Protein AF-A0AAV5XPC3-F1 (afdb_monomer_lite)

pLDDT: mean 75.75, std 21.4, range [37.03, 96.38]

Structure (mmCIF, N/CA/C/O backbone):
data_AF-A0AAV5XPC3-F1
#
_entry.id   AF-A0AAV5XPC3-F1
#
loop_
_atom_site.group_PDB
_atom_site.id
_atom_site.type_symbol
_atom_site.label_atom_id
_atom_site.label_alt_id
_atom_site.label_comp_id
_atom_site.label_asym_id
_atom_site.label_entity_id
_atom_site.label_seq_id
_atom_site.pdbx_PDB_ins_code
_atom_site.Cartn_x
_atom_site.Cartn_y
_atom_site.Cartn_z
_atom_site.occupancy
_atom_site.B_iso_or_equiv
_atom_site.auth_seq_id
_atom_site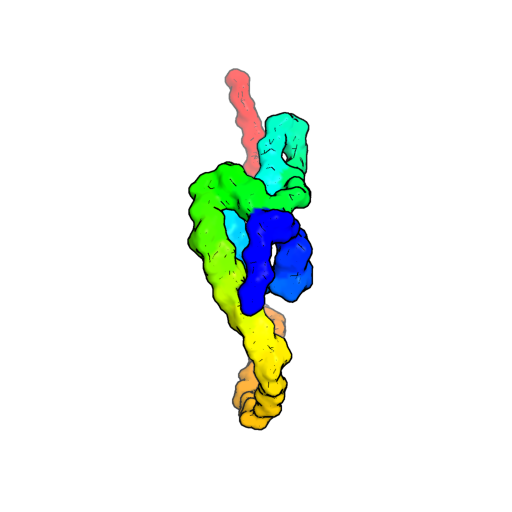.auth_comp_id
_atom_site.auth_asym_id
_atom_site.auth_atom_id
_atom_site.pdbx_PDB_model_num
ATOM 1 N N . MET A 1 1 ? 8.605 9.253 -9.120 1.00 76.31 1 MET A N 1
ATOM 2 C CA . MET A 1 1 ? 7.123 9.251 -9.193 1.00 76.31 1 MET A CA 1
ATOM 3 C C . MET A 1 1 ? 6.559 9.628 -7.823 1.00 76.31 1 MET A C 1
ATOM 5 O O . MET A 1 1 ? 7.209 9.299 -6.846 1.00 76.31 1 MET A O 1
ATOM 9 N N . ARG A 1 2 ? 5.413 10.324 -7.699 1.00 85.50 2 ARG A N 1
ATOM 10 C CA . ARG A 1 2 ? 4.895 10.743 -6.376 1.00 85.50 2 ARG A CA 1
ATOM 11 C C . ARG A 1 2 ? 3.477 10.242 -6.128 1.00 85.50 2 ARG A C 1
ATOM 13 O O . ARG A 1 2 ? 2.579 10.569 -6.900 1.00 85.50 2 ARG A O 1
ATOM 20 N N . ILE A 1 3 ? 3.290 9.468 -5.060 1.00 90.19 3 ILE A N 1
ATOM 21 C CA . ILE A 1 3 ? 1.976 8.967 -4.632 1.00 90.19 3 ILE A CA 1
ATOM 22 C C . ILE A 1 3 ? 1.510 9.833 -3.468 1.00 90.19 3 ILE A C 1
ATOM 24 O O . ILE A 1 3 ? 2.171 9.912 -2.436 1.00 90.19 3 ILE A O 1
ATOM 28 N N . ALA A 1 4 ? 0.369 10.500 -3.629 1.00 93.38 4 ALA A N 1
ATOM 29 C CA . ALA A 1 4 ? -0.197 11.324 -2.569 1.00 93.38 4 ALA A CA 1
ATOM 30 C C . ALA A 1 4 ? -1.011 10.472 -1.582 1.00 93.38 4 ALA A C 1
ATOM 32 O O . ALA A 1 4 ? -1.581 9.450 -1.970 1.00 93.38 4 ALA A O 1
ATOM 33 N N . ALA A 1 5 ? -1.101 10.897 -0.322 1.00 94.19 5 ALA A N 1
ATOM 34 C CA . ALA A 1 5 ? -1.791 10.143 0.729 1.00 94.19 5 ALA A CA 1
ATOM 35 C C . ALA A 1 5 ? -3.312 10.059 0.497 1.00 94.19 5 ALA A C 1
ATOM 37 O O . ALA A 1 5 ? -3.959 9.082 0.868 1.00 94.19 5 ALA A O 1
ATOM 38 N N . GLU A 1 6 ? -3.862 11.080 -0.149 1.00 95.75 6 GLU A N 1
ATOM 39 C CA . GLU A 1 6 ? -5.249 11.214 -0.584 1.00 95.75 6 GLU A CA 1
ATOM 40 C C . GLU A 1 6 ? -5.597 10.364 -1.815 1.00 95.75 6 GLU A C 1
ATOM 42 O O . GLU A 1 6 ? -6.774 10.202 -2.133 1.00 95.75 6 GLU A O 1
ATOM 47 N N . SER A 1 7 ? -4.597 9.801 -2.497 1.00 95.38 7 SER A N 1
ATOM 48 C CA . SER A 1 7 ? -4.820 8.959 -3.675 1.00 95.38 7 SER A CA 1
ATOM 49 C C . SER A 1 7 ? -5.612 7.710 -3.295 1.00 95.38 7 SER A C 1
ATOM 51 O O . SER A 1 7 ? -5.363 7.101 -2.248 1.00 95.38 7 SER A O 1
ATOM 53 N N . ARG A 1 8 ? -6.546 7.297 -4.158 1.00 95.69 8 ARG A N 1
ATOM 54 C CA . ARG A 1 8 ? -7.306 6.061 -3.957 1.00 95.69 8 ARG A CA 1
ATOM 55 C C . ARG A 1 8 ? -6.419 4.848 -4.188 1.00 95.69 8 ARG A C 1
ATOM 57 O O . ARG A 1 8 ? -5.643 4.796 -5.142 1.00 95.69 8 ARG A O 1
ATOM 64 N N . VAL A 1 9 ? -6.574 3.844 -3.330 1.00 94.00 9 VAL A N 1
ATOM 65 C CA . VAL A 1 9 ? -5.846 2.572 -3.444 1.00 94.00 9 VAL A CA 1
ATOM 66 C C . VAL A 1 9 ? -6.151 1.896 -4.781 1.00 94.00 9 VAL A C 1
ATOM 68 O O . VAL A 1 9 ? -5.241 1.384 -5.429 1.00 94.00 9 VAL A O 1
ATOM 71 N N . LYS A 1 10 ? -7.412 1.941 -5.227 1.00 94.00 10 LYS A N 1
ATOM 72 C CA . LYS A 1 10 ? -7.838 1.370 -6.508 1.00 94.00 10 LYS A CA 1
ATOM 73 C C . LYS A 1 10 ? -7.086 1.991 -7.690 1.00 94.00 10 LYS A C 1
ATOM 75 O O . LYS A 1 10 ? -6.511 1.252 -8.482 1.00 94.00 10 LYS A O 1
ATOM 80 N N . ASP A 1 11 ? -7.022 3.318 -7.759 1.00 94.75 11 ASP A N 1
ATOM 81 C CA . ASP A 1 11 ? -6.363 4.035 -8.858 1.00 94.75 11 ASP A CA 1
ATOM 82 C C . ASP A 1 11 ? -4.861 3.714 -8.928 1.00 94.75 11 ASP A C 1
ATOM 84 O O . ASP A 1 11 ? -4.290 3.554 -10.009 1.00 94.75 11 ASP A O 1
ATOM 88 N N . ILE A 1 12 ? -4.211 3.571 -7.766 1.00 94.25 12 ILE A N 1
ATOM 89 C CA . ILE A 1 12 ? -2.798 3.178 -7.691 1.00 94.25 12 ILE A CA 1
ATOM 90 C C . ILE A 1 12 ? -2.611 1.748 -8.202 1.00 94.25 12 ILE A C 1
ATOM 92 O O . ILE A 1 12 ? -1.696 1.506 -8.982 1.00 94.25 12 ILE A O 1
ATOM 96 N N . LEU A 1 13 ? -3.469 0.812 -7.792 1.00 93.62 13 LEU A N 1
ATOM 97 C CA . LEU A 1 13 ? -3.399 -0.586 -8.222 1.00 93.62 13 LEU A CA 1
ATOM 98 C C . LEU A 1 13 ? -3.660 -0.754 -9.721 1.00 93.62 13 LEU A C 1
ATOM 100 O O . LEU A 1 13 ? -3.009 -1.576 -10.360 1.00 93.62 13 LEU A O 1
ATOM 104 N N . GLU A 1 14 ? -4.588 0.019 -10.284 1.00 94.06 14 GLU A N 1
ATOM 105 C CA . GLU A 1 14 ? -4.862 0.015 -11.724 1.00 94.06 14 GLU A CA 1
ATOM 106 C C . GLU A 1 14 ? -3.658 0.523 -12.522 1.00 94.06 14 GLU A C 1
ATOM 108 O O . GLU A 1 14 ? -3.335 -0.016 -13.582 1.00 94.06 14 GLU A O 1
ATOM 113 N N . ARG A 1 15 ? -2.961 1.539 -12.003 1.00 92.75 15 ARG A N 1
ATOM 114 C CA . ARG A 1 15 ? -1.813 2.143 -12.683 1.00 92.75 15 ARG A CA 1
ATOM 115 C C . ARG A 1 15 ? -0.504 1.378 -12.473 1.00 92.75 15 ARG A C 1
ATOM 117 O O . ARG A 1 15 ? 0.301 1.308 -13.407 1.00 92.75 15 ARG A O 1
ATOM 124 N N . TYR A 1 16 ? -0.303 0.820 -11.281 1.00 93.69 16 TYR A N 1
ATOM 125 C CA . TYR A 1 16 ? 0.910 0.126 -10.835 1.00 93.69 16 TYR A CA 1
ATOM 126 C C . TYR A 1 16 ? 0.553 -1.174 -10.093 1.00 93.69 16 TYR A C 1
ATOM 128 O O . TYR A 1 16 ? 0.605 -1.222 -8.857 1.00 93.69 16 TYR A O 1
ATOM 136 N N . PRO A 1 17 ? 0.192 -2.253 -10.812 1.00 93.81 17 PRO A N 1
ATOM 137 C CA . PRO A 1 17 ? -0.252 -3.502 -10.194 1.00 93.81 17 PRO A CA 1
ATOM 138 C C . PRO A 1 17 ? 0.774 -4.137 -9.243 1.00 93.81 17 PRO A C 1
ATOM 140 O O . PRO A 1 17 ? 0.387 -4.824 -8.294 1.00 93.81 17 PRO A O 1
ATOM 143 N N . SER A 1 18 ? 2.077 -3.893 -9.439 1.00 93.06 18 SER A N 1
ATOM 144 C CA . SER A 1 18 ? 3.129 -4.428 -8.556 1.00 93.06 18 SER A CA 1
ATOM 145 C C . SER A 1 18 ? 3.047 -3.896 -7.119 1.00 93.06 18 SER A C 1
ATOM 147 O O . SER A 1 18 ? 3.479 -4.569 -6.179 1.00 93.06 18 SER A O 1
ATOM 149 N N . THR A 1 19 ? 2.415 -2.734 -6.915 1.00 94.44 19 THR A N 1
ATOM 150 C CA . THR A 1 19 ? 2.198 -2.147 -5.583 1.00 94.44 19 THR A CA 1
ATOM 151 C C . THR A 1 19 ? 1.226 -2.956 -4.718 1.00 94.44 19 THR A C 1
ATOM 153 O O . THR A 1 19 ? 1.206 -2.789 -3.496 1.00 94.44 19 THR A O 1
ATOM 156 N N . GLY A 1 20 ? 0.472 -3.898 -5.301 1.00 93.12 20 GLY A N 1
ATOM 157 C CA . GLY A 1 20 ? -0.495 -4.732 -4.580 1.00 93.12 20 GLY A CA 1
ATOM 158 C C . GLY A 1 20 ? 0.090 -5.509 -3.405 1.00 93.12 20 GLY A C 1
ATOM 159 O O . GLY A 1 20 ? -0.539 -5.592 -2.349 1.00 93.12 20 GLY A O 1
ATOM 160 N N . LEU A 1 21 ? 1.323 -6.005 -3.529 1.00 93.50 21 LEU A N 1
ATOM 161 C CA . LEU A 1 21 ? 1.991 -6.707 -2.428 1.00 93.50 21 LEU A CA 1
ATOM 162 C C . LEU A 1 21 ? 2.260 -5.786 -1.232 1.00 93.50 21 LEU A C 1
ATOM 164 O O . LEU A 1 21 ? 2.134 -6.219 -0.087 1.00 93.50 21 LEU A O 1
ATOM 168 N N . VAL A 1 22 ? 2.582 -4.515 -1.481 1.00 95.38 22 VAL A N 1
ATOM 169 C CA . VAL A 1 22 ? 2.819 -3.525 -0.421 1.00 95.38 22 VAL A CA 1
ATOM 170 C C . VAL A 1 22 ? 1.524 -3.237 0.335 1.00 95.38 22 VAL A C 1
ATOM 172 O O . VAL A 1 22 ? 1.530 -3.187 1.564 1.00 95.38 22 VAL A O 1
ATOM 175 N N . PHE A 1 23 ? 0.403 -3.116 -0.378 1.00 94.38 23 PHE A N 1
ATOM 176 C CA . PHE A 1 23 ? -0.905 -2.918 0.244 1.00 94.38 23 PHE A CA 1
ATOM 177 C C . PHE A 1 23 ? -1.333 -4.103 1.112 1.00 94.38 23 PHE A C 1
ATOM 179 O O . PHE A 1 23 ? -1.783 -3.896 2.235 1.00 94.38 23 PHE A O 1
ATOM 186 N N . ILE A 1 24 ? -1.132 -5.337 0.642 1.00 92.50 24 ILE A N 1
ATOM 187 C CA . ILE A 1 24 ? -1.443 -6.546 1.422 1.00 92.50 24 ILE A CA 1
ATOM 188 C C . ILE A 1 24 ? -0.587 -6.615 2.696 1.00 92.50 24 ILE A C 1
ATOM 190 O O . ILE A 1 24 ? -1.087 -6.980 3.758 1.00 92.50 24 ILE A O 1
ATOM 194 N N . GLN A 1 25 ? 0.690 -6.228 2.614 1.00 93.12 25 GLN A N 1
ATOM 195 C CA . GLN A 1 25 ? 1.585 -6.169 3.776 1.00 93.12 25 GLN A CA 1
ATOM 196 C C . GLN A 1 25 ? 1.201 -5.072 4.777 1.00 93.12 25 GLN A C 1
ATOM 198 O O . GLN A 1 25 ? 1.450 -5.228 5.970 1.00 93.12 25 GLN A O 1
ATOM 203 N N . ALA A 1 26 ? 0.612 -3.969 4.307 1.00 92.38 26 ALA A N 1
ATOM 204 C CA . ALA A 1 26 ? 0.128 -2.882 5.158 1.00 92.38 26 ALA A CA 1
ATOM 205 C C . ALA A 1 26 ? -1.144 -3.253 5.940 1.00 92.38 26 ALA A C 1
ATOM 207 O O . ALA A 1 26 ? -1.486 -2.574 6.905 1.00 92.38 26 ALA A O 1
ATOM 208 N N . GLY A 1 27 ? -1.837 -4.320 5.536 1.00 91.94 27 GLY A N 1
ATOM 209 C CA . GLY A 1 27 ? -2.966 -4.897 6.251 1.00 91.94 27 GLY A CA 1
ATOM 210 C C . GLY A 1 27 ? -4.168 -5.193 5.349 1.00 91.94 27 GLY A C 1
ATOM 211 O O . GLY A 1 27 ? -4.103 -5.049 4.126 1.00 91.94 27 GLY A O 1
ATOM 212 N N . PRO A 1 28 ? -5.297 -5.619 5.938 1.00 90.62 28 PRO A N 1
ATOM 213 C CA . PRO A 1 28 ? -6.491 -5.972 5.180 1.00 90.62 28 PRO A CA 1
ATOM 214 C C . PRO A 1 28 ? -7.054 -4.787 4.381 1.00 90.62 28 PRO A C 1
ATOM 216 O O . PRO A 1 28 ? -7.334 -3.721 4.932 1.00 90.62 28 PRO A O 1
ATOM 219 N N . LEU A 1 29 ? -7.292 -5.003 3.083 1.00 90.50 29 LEU A N 1
ATOM 220 C CA . LEU A 1 29 ? -7.953 -4.034 2.194 1.00 90.50 29 LEU A CA 1
ATOM 221 C C . LEU A 1 29 ? -9.485 -4.052 2.323 1.00 90.50 29 LEU A C 1
ATOM 223 O O . LEU A 1 29 ?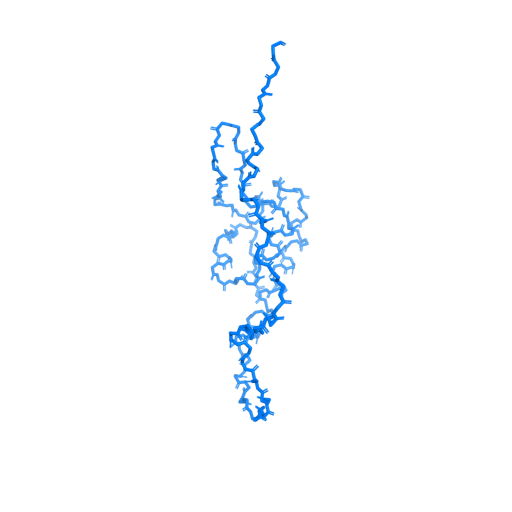 -10.162 -3.115 1.911 1.00 90.50 29 LEU A O 1
ATOM 227 N N . TYR A 1 30 ? -10.044 -5.113 2.902 1.00 89.00 30 TYR A N 1
ATOM 228 C CA . TYR A 1 30 ? -11.483 -5.305 3.055 1.00 89.00 30 TYR A CA 1
ATOM 229 C C . TYR A 1 30 ? -11.942 -5.063 4.490 1.00 89.00 30 TYR A C 1
ATOM 231 O O . TYR A 1 30 ? -11.146 -5.109 5.429 1.00 89.00 30 TYR A O 1
ATOM 239 N N . VAL A 1 31 ? -13.238 -4.824 4.668 1.00 86.12 31 VAL A N 1
ATOM 240 C CA . VAL A 1 31 ? -13.927 -4.742 5.959 1.00 86.12 31 VAL A CA 1
ATOM 241 C C . VAL A 1 31 ? -14.829 -5.961 6.107 1.00 86.12 31 VAL A C 1
ATOM 243 O O . VAL A 1 31 ? -15.646 -6.240 5.230 1.00 86.12 31 VAL A O 1
ATOM 246 N N . ASN A 1 32 ? -14.707 -6.647 7.244 1.00 84.31 32 ASN A N 1
ATOM 247 C CA . ASN A 1 32 ? -15.681 -7.640 7.684 1.00 84.31 32 ASN A CA 1
ATOM 248 C C . ASN A 1 32 ? -16.685 -6.949 8.605 1.00 84.31 32 ASN A C 1
ATOM 250 O O . ASN A 1 32 ? -16.324 -6.541 9.710 1.00 84.31 32 ASN A O 1
ATOM 254 N N . GLN A 1 33 ? -17.929 -6.800 8.154 1.00 82.00 33 GLN A N 1
ATOM 255 C CA . GLN A 1 33 ? -19.008 -6.310 9.006 1.00 82.00 33 GLN A CA 1
ATOM 256 C C . GLN A 1 33 ? -19.755 -7.494 9.631 1.00 82.00 33 GLN A C 1
ATOM 258 O O . GLN A 1 33 ? -20.061 -8.466 8.933 1.00 82.00 33 GLN A O 1
ATOM 263 N N . PRO A 1 34 ? -20.072 -7.446 10.937 1.00 82.56 34 PRO A N 1
ATOM 264 C CA . PRO A 1 34 ? -20.919 -8.455 11.553 1.00 82.56 34 PRO A CA 1
ATOM 265 C C . PRO A 1 34 ? -22.251 -8.547 10.804 1.00 82.56 34 PRO A C 1
ATOM 267 O O . PRO A 1 34 ? -22.900 -7.525 10.590 1.00 82.56 34 PRO A O 1
ATOM 270 N N . ARG A 1 35 ? -22.676 -9.773 10.471 1.00 84.69 35 ARG A N 1
ATOM 271 C CA . ARG A 1 35 ? -23.904 -10.094 9.708 1.00 84.69 35 ARG A CA 1
ATOM 272 C C . ARG A 1 35 ? -23.826 -9.869 8.195 1.00 84.69 35 ARG A C 1
ATOM 274 O O . ARG A 1 35 ? -24.838 -10.037 7.520 1.00 84.69 35 ARG A O 1
ATOM 281 N N . GLU A 1 36 ? -22.649 -9.577 7.651 1.00 84.69 36 GLU A N 1
ATOM 282 C CA . GLU A 1 36 ? -22.427 -9.615 6.205 1.00 84.69 36 GLU A CA 1
ATOM 283 C C . GLU A 1 36 ? -21.730 -10.914 5.795 1.00 84.69 36 GLU A C 1
ATOM 285 O O . GLU A 1 36 ? -20.754 -11.336 6.410 1.00 84.69 36 GLU A O 1
ATOM 290 N N . LEU A 1 37 ? -22.258 -11.559 4.752 1.00 85.75 37 LEU A N 1
ATOM 291 C CA . LEU A 1 37 ? -21.734 -12.822 4.216 1.00 85.75 37 LEU A CA 1
ATOM 292 C C . LEU A 1 37 ? -20.450 -12.641 3.397 1.00 85.75 37 LEU A C 1
ATOM 294 O O . LEU A 1 37 ? -19.687 -13.590 3.242 1.00 85.75 37 LEU A O 1
ATOM 298 N N . TYR A 1 38 ? -20.214 -11.439 2.867 1.00 87.38 38 TYR A N 1
ATOM 299 C CA . TYR A 1 38 ? -19.104 -11.154 1.965 1.00 87.38 38 TYR A CA 1
ATOM 300 C C . TYR A 1 38 ? -18.252 -10.006 2.486 1.00 87.38 38 TYR A C 1
ATOM 302 O O . TYR A 1 38 ? -18.763 -9.027 3.029 1.00 87.38 38 TYR A O 1
ATOM 310 N N . ALA A 1 39 ? -16.944 -10.121 2.266 1.00 87.38 39 ALA A N 1
ATOM 311 C CA . ALA A 1 39 ? -16.003 -9.048 2.524 1.00 87.38 39 ALA A CA 1
ATOM 312 C C . ALA A 1 39 ? -16.324 -7.846 1.624 1.00 87.38 39 ALA A C 1
ATOM 314 O O . ALA A 1 39 ? -16.466 -7.988 0.406 1.00 87.38 39 ALA A O 1
ATOM 315 N N . ARG A 1 40 ? -16.417 -6.654 2.218 1.00 88.25 40 ARG A N 1
ATOM 316 C CA . ARG A 1 40 ? -16.567 -5.408 1.461 1.00 88.25 40 ARG A CA 1
ATOM 317 C C . ARG A 1 40 ? -15.211 -4.779 1.218 1.00 88.25 40 ARG A C 1
ATOM 319 O O . ARG A 1 40 ? -14.419 -4.664 2.146 1.00 88.25 40 ARG A O 1
ATOM 326 N N . PHE A 1 41 ? -14.980 -4.315 -0.002 1.00 86.75 41 PHE A N 1
ATOM 327 C CA . PHE A 1 41 ? -13.781 -3.571 -0.382 1.00 86.75 41 PHE A CA 1
ATOM 328 C C . PHE A 1 41 ? -14.152 -2.092 -0.520 1.00 86.75 41 PHE A C 1
ATOM 330 O O . PHE A 1 41 ? -14.598 -1.680 -1.591 1.00 86.75 41 PHE A O 1
ATOM 337 N N . PRO A 1 42 ? -14.086 -1.309 0.573 1.00 87.12 42 PRO A N 1
ATOM 338 C CA . PRO A 1 42 ? -14.350 0.121 0.500 1.00 87.12 42 PRO A CA 1
ATOM 339 C C . PRO A 1 42 ? -13.320 0.821 -0.389 1.00 87.12 42 PRO A C 1
ATOM 341 O O . PRO A 1 42 ? -12.159 0.416 -0.455 1.00 87.12 42 PRO A O 1
ATOM 344 N N . ASP A 1 43 ? -13.749 1.900 -1.037 1.00 90.56 43 ASP A N 1
ATOM 345 C CA . ASP A 1 43 ? -12.871 2.752 -1.834 1.00 90.56 43 ASP A CA 1
ATOM 346 C C . ASP A 1 43 ? -12.034 3.658 -0.917 1.00 90.56 43 ASP A C 1
ATOM 348 O O . ASP A 1 43 ? -12.391 4.802 -0.647 1.00 90.56 43 ASP A O 1
ATOM 352 N N . LEU A 1 44 ? -10.956 3.109 -0.356 1.00 92.50 44 LEU A N 1
ATOM 353 C CA . LEU A 1 44 ? -10.097 3.791 0.617 1.00 92.50 44 LEU A CA 1
ATOM 354 C C . LEU A 1 44 ? -9.005 4.618 -0.065 1.00 92.50 44 LEU A C 1
ATOM 356 O O . LEU A 1 44 ? -8.451 4.224 -1.097 1.00 92.50 44 LEU A O 1
ATOM 360 N N . SER A 1 45 ? -8.640 5.735 0.561 1.00 95.88 45 SER A N 1
ATOM 361 C CA . SER A 1 45 ? -7.360 6.395 0.304 1.00 95.88 45 SER A CA 1
ATOM 362 C C . SER A 1 45 ? -6.202 5.674 1.010 1.00 95.88 45 SER A C 1
ATOM 364 O O . SER A 1 45 ? -6.401 4.856 1.916 1.00 95.88 45 SER A O 1
ATOM 366 N N . VAL A 1 46 ? -4.962 5.983 0.622 1.00 95.19 46 VAL A N 1
ATOM 367 C CA . VAL A 1 46 ? -3.765 5.428 1.283 1.00 95.19 46 VAL A CA 1
ATOM 368 C C . VAL A 1 46 ? -3.689 5.851 2.756 1.00 95.19 46 VAL A C 1
ATOM 370 O O . VAL A 1 46 ? -3.307 5.046 3.608 1.00 95.19 46 VAL A O 1
ATOM 373 N N . SER A 1 47 ? -4.080 7.088 3.079 1.00 96.19 47 SER A N 1
ATOM 374 C CA . SER A 1 47 ? -4.120 7.575 4.462 1.00 96.19 47 SER A CA 1
ATOM 375 C C . SER A 1 47 ? -5.168 6.860 5.311 1.00 96.19 47 SER A C 1
ATOM 377 O O . SER A 1 47 ? -4.858 6.438 6.426 1.00 96.19 47 SER A O 1
ATOM 379 N N . GLU A 1 48 ? -6.376 6.667 4.778 1.00 95.38 48 GLU A N 1
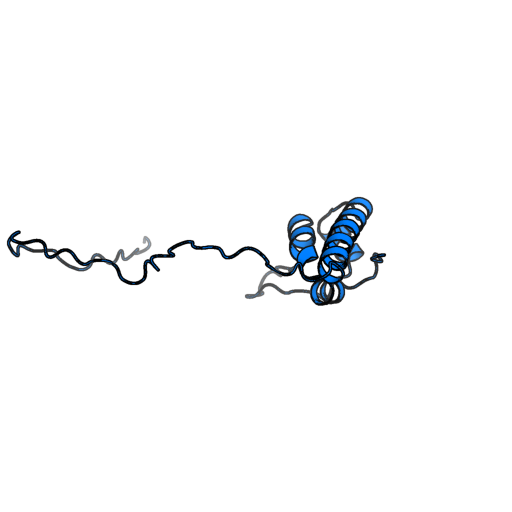ATOM 380 C CA . GLU A 1 48 ? -7.459 5.946 5.455 1.00 95.38 48 GLU A CA 1
ATOM 381 C C . GLU A 1 48 ? -7.071 4.488 5.712 1.00 95.38 48 GLU A C 1
ATOM 383 O O . GLU A 1 48 ? -7.301 3.960 6.802 1.00 95.38 48 GLU A O 1
ATOM 388 N N . LEU A 1 49 ? -6.425 3.844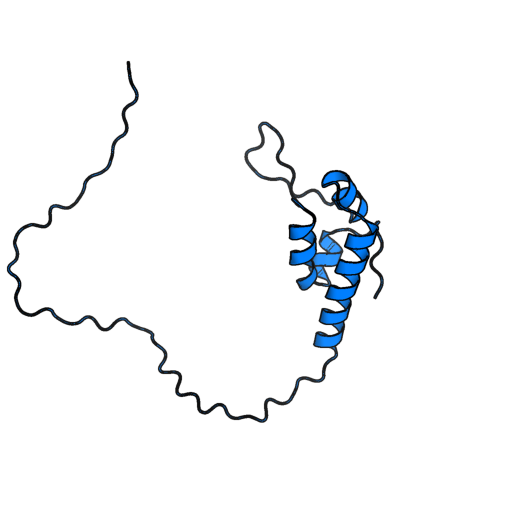 4.736 1.00 94.19 49 LEU A N 1
ATOM 389 C CA . LEU A 1 49 ? -5.901 2.491 4.885 1.00 94.19 49 LEU A CA 1
ATOM 390 C C . LEU A 1 49 ? -4.858 2.409 6.008 1.00 94.19 49 LEU A C 1
ATOM 392 O O . LEU A 1 49 ? -4.948 1.536 6.874 1.00 94.19 49 LEU A O 1
ATOM 396 N N . ALA A 1 50 ? -3.875 3.313 5.996 1.00 95.19 50 ALA A N 1
ATOM 397 C CA . ALA A 1 50 ? -2.806 3.326 6.987 1.00 95.19 50 ALA A CA 1
ATOM 398 C C . ALA A 1 50 ? -3.362 3.547 8.399 1.00 95.19 50 ALA A C 1
ATOM 400 O O . ALA A 1 50 ? -3.031 2.799 9.317 1.00 95.19 50 ALA A O 1
ATOM 401 N N . GLN A 1 51 ? -4.276 4.510 8.555 1.00 95.19 51 GLN A N 1
ATOM 402 C CA . GLN A 1 51 ? -4.939 4.785 9.826 1.00 95.19 51 GLN A CA 1
ATOM 403 C C . GLN A 1 51 ? -5.723 3.570 10.327 1.00 95.19 51 GLN A C 1
ATOM 405 O O . GLN A 1 51 ? -5.611 3.194 11.493 1.00 95.19 51 GLN A O 1
ATOM 410 N N . ARG A 1 52 ? -6.498 2.936 9.444 1.00 93.06 52 ARG A N 1
ATOM 411 C CA . ARG A 1 52 ? -7.339 1.789 9.786 1.00 93.06 52 ARG A CA 1
ATOM 412 C C . ARG A 1 52 ? -6.530 0.578 10.241 1.00 93.06 52 ARG A C 1
ATOM 414 O O . ARG A 1 52 ? -6.944 -0.112 11.168 1.00 93.06 52 ARG A O 1
ATOM 421 N N . ASN A 1 53 ? -5.404 0.320 9.584 1.00 93.44 53 ASN A N 1
ATOM 422 C CA . ASN A 1 53 ? -4.568 -0.846 9.858 1.00 93.44 53 ASN A CA 1
ATOM 423 C C . ASN A 1 53 ? -3.433 -0.550 10.856 1.00 93.44 53 ASN A C 1
ATOM 425 O O . ASN A 1 53 ? -2.651 -1.445 11.166 1.00 93.44 53 ASN A O 1
ATOM 429 N N . GLY A 1 54 ? -3.332 0.684 11.368 1.00 93.56 54 GLY A N 1
ATOM 430 C CA . GLY A 1 54 ? -2.256 1.100 12.273 1.00 93.56 54 GLY A CA 1
ATOM 431 C C . GLY A 1 54 ? -0.871 1.094 11.618 1.00 93.56 54 GLY A C 1
ATOM 432 O O . GLY A 1 54 ? 0.134 0.918 12.305 1.00 93.56 54 GLY A O 1
ATOM 433 N N . ALA A 1 55 ? -0.807 1.248 10.295 1.00 93.62 55 ALA A N 1
ATOM 434 C CA . ALA A 1 55 ? 0.442 1.278 9.549 1.00 93.62 55 ALA A CA 1
ATOM 435 C C . ALA A 1 55 ? 1.053 2.689 9.545 1.00 93.62 55 ALA A C 1
ATOM 437 O O . ALA A 1 55 ? 0.342 3.694 9.505 1.00 93.62 55 ALA A O 1
ATOM 438 N N . ASP A 1 56 ? 2.385 2.769 9.531 1.00 95.94 56 ASP A N 1
ATOM 439 C CA . ASP A 1 56 ? 3.090 4.040 9.349 1.00 95.94 56 ASP A CA 1
ATOM 440 C C . ASP A 1 56 ? 2.893 4.550 7.913 1.00 95.94 56 ASP A C 1
ATOM 442 O O . ASP A 1 56 ? 3.456 4.006 6.957 1.00 95.94 56 ASP A O 1
ATOM 446 N N . LEU A 1 57 ? 2.107 5.621 7.775 1.00 95.56 57 LEU A N 1
ATOM 447 C CA . LEU A 1 57 ? 1.796 6.256 6.497 1.00 95.56 57 LEU A CA 1
ATOM 448 C C . LEU A 1 57 ? 3.059 6.692 5.743 1.00 95.56 57 LEU A C 1
ATOM 450 O O . LEU A 1 57 ? 3.148 6.499 4.531 1.00 95.56 57 LEU A O 1
ATOM 454 N N . ALA A 1 58 ? 4.055 7.249 6.436 1.00 95.62 58 ALA A N 1
ATOM 455 C CA . ALA A 1 58 ? 5.261 7.753 5.787 1.00 95.62 58 ALA A CA 1
ATOM 456 C C . ALA A 1 58 ? 6.143 6.608 5.267 1.00 95.62 58 ALA A C 1
ATOM 458 O O . ALA A 1 58 ? 6.733 6.703 4.187 1.00 95.62 58 ALA A O 1
ATOM 459 N N . ALA A 1 59 ? 6.244 5.505 6.013 1.00 95.44 59 ALA A N 1
ATOM 460 C CA . ALA A 1 59 ? 6.916 4.302 5.530 1.00 95.44 59 ALA A CA 1
ATOM 461 C C . ALA A 1 59 ? 6.151 3.637 4.378 1.00 95.44 59 ALA A C 1
ATOM 463 O O . ALA A 1 59 ? 6.782 3.179 3.424 1.00 95.44 59 ALA A O 1
ATOM 464 N N . LEU A 1 60 ? 4.818 3.605 4.446 1.00 95.81 60 LEU A N 1
ATOM 465 C CA . LEU A 1 60 ? 3.973 3.027 3.406 1.00 95.81 60 LEU A CA 1
ATOM 466 C C . LEU A 1 60 ? 4.143 3.765 2.075 1.00 95.81 60 LEU A C 1
ATOM 468 O O . LEU A 1 60 ? 4.443 3.129 1.068 1.00 95.81 60 LEU A O 1
ATOM 472 N N . LEU A 1 61 ? 4.031 5.096 2.081 1.00 96.38 61 LEU A N 1
ATOM 473 C CA . LEU A 1 61 ? 4.190 5.912 0.874 1.00 96.38 61 LEU A CA 1
ATOM 474 C C . LEU A 1 61 ? 5.563 5.713 0.230 1.00 96.38 61 LEU A C 1
ATOM 476 O O . LEU A 1 61 ? 5.635 5.446 -0.965 1.00 96.38 61 LEU A O 1
ATOM 480 N N . ARG A 1 62 ? 6.641 5.713 1.026 1.00 96.12 62 ARG A N 1
ATOM 481 C CA . ARG A 1 62 ? 7.997 5.461 0.509 1.00 96.12 62 ARG A CA 1
ATOM 482 C C . ARG A 1 62 ? 8.134 4.096 -0.164 1.00 96.12 62 ARG A C 1
ATOM 484 O O . ARG A 1 62 ? 8.801 3.983 -1.188 1.00 96.12 62 ARG A O 1
ATOM 491 N N . ARG A 1 63 ? 7.523 3.049 0.400 1.00 95.62 63 ARG A N 1
ATOM 492 C CA . ARG A 1 63 ? 7.547 1.704 -0.201 1.00 95.62 63 ARG A CA 1
ATOM 493 C C . ARG A 1 63 ? 6.740 1.648 -1.493 1.00 95.62 63 ARG A C 1
ATOM 495 O O . ARG A 1 63 ? 7.188 1.022 -2.447 1.00 95.62 63 ARG A O 1
ATOM 502 N N . LEU A 1 64 ? 5.575 2.293 -1.521 1.00 95.56 64 LEU A N 1
ATOM 503 C CA . LEU A 1 64 ? 4.733 2.355 -2.713 1.00 95.56 64 LEU A CA 1
ATOM 504 C C . LEU A 1 64 ? 5.439 3.098 -3.852 1.00 95.56 64 LEU A C 1
ATOM 506 O O . LEU A 1 64 ? 5.448 2.607 -4.976 1.00 95.56 64 LEU A O 1
ATOM 510 N N . GLU A 1 65 ? 6.075 4.230 -3.553 1.00 95.75 65 GLU A N 1
ATOM 511 C CA . GLU A 1 65 ? 6.850 4.996 -4.532 1.00 95.75 65 GLU A CA 1
ATOM 512 C C . GLU A 1 65 ? 8.021 4.179 -5.079 1.00 95.75 65 GLU A C 1
ATOM 514 O O . GLU A 1 65 ? 8.155 4.064 -6.291 1.00 95.75 65 GLU A O 1
ATOM 519 N N . ALA A 1 66 ? 8.802 3.526 -4.213 1.00 94.88 66 ALA A N 1
ATOM 520 C CA . ALA A 1 66 ? 9.932 2.704 -4.646 1.00 94.88 66 ALA A CA 1
ATOM 521 C C . ALA A 1 66 ? 9.514 1.559 -5.587 1.00 94.88 66 ALA A C 1
ATOM 523 O O . ALA A 1 66 ? 10.189 1.284 -6.578 1.00 94.88 66 ALA A O 1
ATOM 524 N N . VAL A 1 67 ? 8.397 0.887 -5.289 1.00 95.00 67 VAL A N 1
ATOM 525 C CA . VAL A 1 67 ? 7.887 -0.209 -6.128 1.00 95.00 67 VAL A CA 1
ATOM 526 C C . VAL A 1 67 ? 7.351 0.315 -7.455 1.00 95.00 67 VAL A C 1
ATOM 528 O O . VAL A 1 67 ? 7.636 -0.260 -8.503 1.00 95.00 67 VAL A O 1
ATOM 531 N N . ALA A 1 68 ? 6.613 1.419 -7.432 1.00 93.25 68 ALA A N 1
ATOM 532 C CA . ALA A 1 68 ? 6.056 1.984 -8.648 1.00 93.25 68 ALA A CA 1
ATOM 533 C C . ALA A 1 68 ? 7.137 2.573 -9.570 1.00 93.25 68 ALA A C 1
ATOM 535 O O . ALA A 1 68 ? 7.061 2.390 -10.782 1.00 93.25 68 ALA A O 1
ATOM 536 N N . GLU A 1 69 ? 8.188 3.184 -9.014 1.00 92.81 69 GLU A N 1
ATOM 537 C CA . GLU A 1 69 ? 9.362 3.615 -9.781 1.00 92.81 69 GLU A CA 1
ATOM 538 C C . GLU A 1 69 ? 10.089 2.434 -10.432 1.00 92.81 69 GLU A C 1
ATOM 540 O O . GLU A 1 69 ? 10.489 2.525 -11.591 1.00 92.81 69 GLU A O 1
ATOM 545 N N . ALA A 1 70 ? 10.219 1.305 -9.728 1.00 90.75 70 ALA A N 1
ATOM 546 C CA . ALA A 1 70 ? 10.803 0.095 -10.301 1.00 90.75 70 ALA A CA 1
ATOM 547 C C . ALA A 1 70 ? 9.956 -0.467 -11.458 1.00 90.75 70 ALA A C 1
ATOM 549 O O . ALA A 1 70 ? 10.506 -0.913 -12.467 1.00 90.75 70 ALA A O 1
ATOM 550 N N . GLU A 1 71 ? 8.627 -0.425 -11.342 1.00 90.56 71 GLU A N 1
ATOM 551 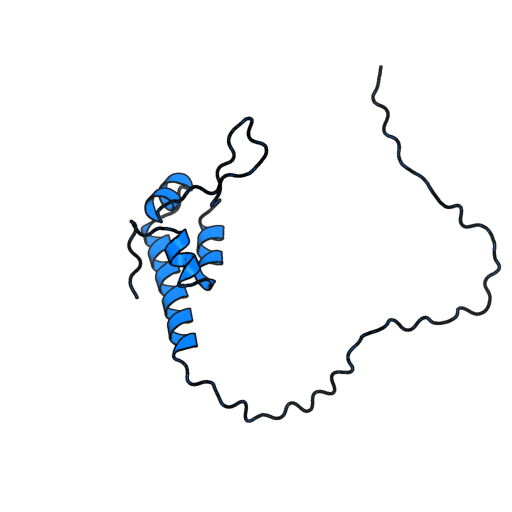C CA . GLU A 1 71 ? 7.724 -0.840 -12.419 1.00 90.56 71 GLU A CA 1
ATOM 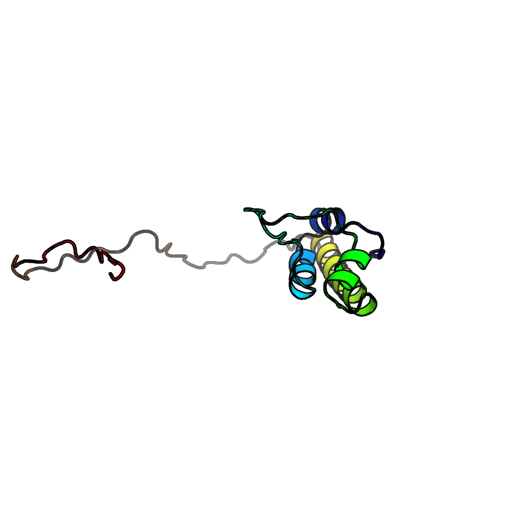552 C C . GLU A 1 71 ? 7.824 0.092 -13.635 1.00 90.56 71 GLU A C 1
ATOM 554 O O . GLU A 1 71 ? 7.873 -0.373 -14.774 1.00 90.56 71 GLU A O 1
ATOM 559 N N . GLU A 1 72 ? 7.895 1.403 -13.407 1.00 88.94 72 GLU A N 1
ATOM 560 C CA . GLU A 1 72 ? 8.025 2.403 -14.467 1.00 88.94 72 GLU A CA 1
ATOM 561 C C . GLU A 1 72 ? 9.371 2.257 -15.197 1.00 88.94 72 GLU A C 1
ATOM 563 O O . GLU A 1 72 ? 9.397 2.178 -16.425 1.00 88.94 72 GLU A O 1
ATOM 568 N N . ALA A 1 73 ? 10.466 2.041 -14.462 1.00 88.00 73 ALA A N 1
ATOM 569 C CA . ALA A 1 73 ? 11.772 1.725 -15.041 1.00 88.00 73 ALA A CA 1
ATOM 570 C C . ALA A 1 73 ? 11.759 0.426 -15.869 1.00 88.00 73 ALA A C 1
ATOM 572 O O . ALA A 1 73 ? 12.413 0.343 -16.908 1.00 88.00 73 ALA A O 1
ATOM 573 N N . MET A 1 74 ? 10.997 -0.589 -15.448 1.00 86.06 74 MET A N 1
ATOM 574 C CA . MET A 1 74 ? 10.841 -1.834 -16.207 1.00 86.06 74 MET A CA 1
ATOM 575 C C . MET A 1 74 ? 10.019 -1.640 -17.490 1.00 86.06 74 MET A C 1
ATOM 577 O O . MET A 1 74 ? 10.282 -2.319 -18.481 1.00 86.06 74 MET A O 1
ATOM 581 N N . ARG A 1 75 ? 9.049 -0.715 -17.498 1.00 83.81 75 ARG A N 1
ATOM 582 C CA . ARG A 1 75 ? 8.280 -0.348 -18.703 1.00 83.81 75 ARG A CA 1
ATOM 583 C C . ARG A 1 75 ? 9.115 0.449 -19.704 1.00 83.81 75 ARG A C 1
ATOM 585 O O . ARG A 1 75 ? 8.942 0.272 -20.906 1.00 83.81 75 ARG A O 1
ATOM 592 N N . GLU A 1 76 ? 9.990 1.323 -19.213 1.00 81.56 76 GLU A N 1
ATOM 593 C CA . GLU A 1 76 ? 10.868 2.159 -20.041 1.00 81.56 76 GLU A CA 1
ATOM 594 C C . GLU A 1 76 ? 12.123 1.429 -20.523 1.00 81.56 76 GLU A C 1
ATOM 596 O O . GLU A 1 76 ? 12.754 1.855 -21.495 1.00 81.56 76 GLU A O 1
ATOM 601 N N . ALA A 1 77 ? 12.490 0.320 -19.875 1.00 74.00 77 ALA A N 1
ATOM 602 C CA . ALA A 1 77 ? 13.603 -0.500 -20.315 1.00 74.00 77 ALA A CA 1
ATOM 603 C C . ALA A 1 77 ? 13.369 -0.935 -21.773 1.00 74.00 77 ALA A C 1
ATOM 605 O O . ALA A 1 77 ? 12.328 -1.528 -22.082 1.00 74.00 77 ALA A O 1
ATOM 606 N N . PRO A 1 78 ? 14.320 -0.669 -22.692 1.00 59.78 78 PRO A N 1
ATOM 607 C CA . PRO A 1 78 ? 14.195 -1.143 -24.058 1.00 59.78 78 PRO A CA 1
ATOM 608 C C . PRO A 1 78 ? 14.044 -2.654 -23.989 1.00 59.78 78 PRO A C 1
ATOM 610 O O . PRO A 1 78 ? 14.858 -3.308 -23.334 1.00 59.78 78 PRO A O 1
ATOM 613 N N . ALA A 1 79 ? 12.999 -3.191 -24.632 1.00 60.38 79 ALA A N 1
ATOM 614 C CA . ALA A 1 79 ? 12.785 -4.625 -24.736 1.00 60.38 79 ALA A CA 1
ATOM 615 C C . ALA A 1 79 ? 14.110 -5.243 -25.169 1.00 60.38 79 ALA A C 1
ATOM 617 O O . ALA A 1 79 ? 14.536 -5.069 -26.316 1.00 60.38 79 ALA A O 1
ATOM 618 N N . ALA A 1 80 ? 14.813 -5.868 -24.223 1.00 55.25 80 ALA A N 1
ATOM 619 C CA . ALA A 1 80 ? 16.074 -6.499 -24.520 1.00 55.25 80 ALA A CA 1
ATOM 620 C C . ALA A 1 80 ? 15.739 -7.492 -25.624 1.00 55.25 80 ALA A C 1
ATOM 622 O O . ALA A 1 80 ? 14.938 -8.404 -25.409 1.00 55.25 80 ALA A O 1
ATOM 623 N N . LYS A 1 81 ? 16.277 -7.271 -26.834 1.00 47.69 81 LYS A N 1
ATOM 624 C CA . LYS A 1 81 ? 16.257 -8.302 -27.865 1.00 47.69 81 LYS A CA 1
ATOM 625 C C . LYS A 1 81 ? 16.781 -9.541 -27.161 1.00 47.69 81 LYS A C 1
ATOM 627 O O . LYS A 1 81 ? 17.941 -9.562 -26.753 1.00 47.69 81 LYS A O 1
ATOM 632 N N . THR A 1 82 ? 15.931 -10.542 -27.002 1.00 53.75 82 THR A N 1
ATOM 633 C CA . THR A 1 82 ? 16.314 -11.887 -26.600 1.00 53.75 82 THR A CA 1
ATOM 634 C C . THR A 1 82 ? 17.184 -12.465 -27.717 1.00 53.75 82 THR A C 1
ATOM 636 O O . THR A 1 82 ? 16.762 -13.296 -28.512 1.00 53.75 82 THR A O 1
ATOM 639 N N . VAL A 1 83 ? 18.423 -11.979 -27.832 1.00 51.84 83 VAL A N 1
ATOM 640 C CA . VAL A 1 83 ? 19.485 -12.639 -28.582 1.00 51.84 83 VAL A CA 1
ATOM 641 C C . VAL A 1 83 ? 20.065 -13.665 -27.628 1.00 51.84 83 VAL A C 1
ATOM 643 O O . VAL A 1 83 ? 20.941 -13.376 -26.821 1.00 51.84 83 VAL A O 1
ATOM 646 N N . GLY A 1 84 ? 19.493 -14.858 -27.675 1.00 41.72 84 GLY A N 1
ATOM 647 C CA . GLY A 1 84 ? 19.893 -15.947 -26.802 1.00 41.72 84 GLY A CA 1
ATOM 648 C C . GLY A 1 84 ? 18.956 -17.121 -26.961 1.00 41.72 84 GLY A C 1
ATOM 649 O O . GLY A 1 84 ? 18.166 -17.413 -26.074 1.00 41.72 84 GLY A O 1
ATOM 650 N N . ARG A 1 85 ? 19.029 -17.748 -28.135 1.00 52.44 85 ARG A N 1
ATOM 651 C CA . ARG A 1 85 ? 18.522 -19.086 -28.430 1.00 52.44 85 ARG A CA 1
ATOM 652 C C . ARG A 1 85 ? 18.733 -19.994 -27.220 1.00 52.44 85 ARG A C 1
ATOM 654 O O . ARG A 1 85 ? 19.858 -20.371 -26.909 1.00 52.44 85 ARG A O 1
ATOM 661 N N . SER A 1 86 ? 17.647 -20.307 -26.534 1.00 44.81 86 SER A N 1
ATOM 662 C CA . SER A 1 86 ? 17.646 -21.301 -25.482 1.00 44.81 86 SER A CA 1
ATOM 663 C C . SER A 1 86 ? 17.285 -22.625 -26.153 1.00 44.81 86 SER A C 1
ATOM 665 O O . SER A 1 86 ? 16.109 -22.931 -26.349 1.00 44.81 86 SER A O 1
ATOM 667 N N . ASP A 1 87 ? 18.297 -23.396 -26.544 1.00 49.84 87 ASP A N 1
ATOM 668 C CA . ASP A 1 87 ? 18.138 -24.822 -26.840 1.00 49.84 87 ASP A CA 1
ATOM 669 C C . ASP A 1 87 ? 17.945 -25.579 -25.508 1.00 49.84 87 ASP A C 1
ATOM 671 O O . ASP A 1 87 ? 18.724 -26.451 -25.132 1.00 49.84 87 ASP A O 1
ATOM 675 N N . TYR A 1 88 ? 16.911 -25.216 -24.746 1.00 48.62 88 TYR A N 1
ATOM 676 C CA . TYR A 1 88 ? 16.396 -26.081 -23.696 1.00 48.62 88 TYR A CA 1
ATOM 677 C C . TYR A 1 88 ? 15.394 -27.010 -24.372 1.00 48.62 88 TYR A C 1
ATOM 679 O O . TYR A 1 88 ? 14.317 -26.579 -24.790 1.00 48.62 88 TYR A O 1
ATOM 687 N N . SER A 1 89 ? 15.742 -28.292 -24.493 1.00 53.75 89 SER A N 1
ATOM 688 C CA . SER A 1 89 ? 14.769 -29.336 -24.794 1.00 53.75 89 SER A CA 1
ATOM 689 C C . SER A 1 89 ? 13.807 -29.439 -23.609 1.00 53.75 89 SER A C 1
ATOM 691 O O . SER A 1 89 ? 13.990 -30.232 -22.685 1.00 53.75 89 SER A O 1
ATOM 693 N N . LEU A 1 90 ? 12.786 -28.589 -23.608 1.00 47.84 90 LEU A N 1
ATOM 694 C CA . LEU A 1 90 ? 11.590 -28.771 -22.807 1.00 47.84 90 LEU A CA 1
ATOM 695 C C . LEU A 1 90 ? 10.892 -30.021 -23.343 1.00 47.84 90 LEU A C 1
ATOM 697 O O . LEU A 1 90 ? 10.024 -29.947 -24.211 1.00 47.84 90 LEU A O 1
ATOM 701 N N . THR A 1 91 ? 11.277 -31.190 -22.827 1.00 51.66 91 THR A N 1
ATOM 702 C CA . THR A 1 91 ? 10.379 -32.344 -22.800 1.00 51.66 91 THR A CA 1
ATOM 703 C C . THR A 1 91 ? 9.214 -31.934 -21.916 1.00 51.66 91 THR A C 1
ATOM 705 O O . THR A 1 91 ? 9.255 -32.027 -20.691 1.00 51.66 91 THR A O 1
ATOM 708 N N . LEU A 1 92 ? 8.225 -31.352 -22.583 1.00 51.41 92 LEU A N 1
ATOM 709 C CA . LEU A 1 92 ? 6.926 -30.971 -22.084 1.00 51.41 92 LEU A CA 1
ATOM 710 C C . LEU A 1 92 ? 6.334 -32.209 -21.399 1.00 51.41 92 LEU A C 1
ATOM 712 O O . LEU A 1 92 ? 5.843 -33.118 -22.063 1.00 51.41 92 LEU A O 1
ATOM 716 N N . GLY A 1 93 ? 6.459 -32.280 -20.073 1.00 48.34 93 GLY A N 1
ATOM 717 C CA . GLY A 1 93 ? 5.872 -33.319 -19.232 1.00 48.34 93 GLY A CA 1
ATOM 718 C C . GLY A 1 93 ? 4.358 -33.154 -19.171 1.00 48.34 93 GLY A C 1
ATOM 719 O O . GLY A 1 93 ? 3.803 -32.846 -18.123 1.00 48.34 93 GLY A O 1
ATOM 720 N N . TYR A 1 94 ? 3.703 -33.307 -20.318 1.00 44.47 94 TYR A N 1
ATOM 721 C CA . TYR A 1 94 ? 2.270 -33.490 -20.431 1.00 44.47 94 TYR A CA 1
ATOM 722 C C . TYR A 1 94 ? 2.026 -34.982 -20.660 1.00 44.47 94 TYR A C 1
ATOM 724 O O . TYR A 1 94 ? 2.588 -35.578 -21.575 1.00 44.47 94 TYR A O 1
ATOM 732 N N . THR A 1 95 ? 1.156 -35.550 -19.824 1.00 53.47 95 THR A N 1
ATOM 733 C CA . THR A 1 95 ? 0.698 -36.950 -19.760 1.00 53.47 95 THR A CA 1
ATOM 734 C C . THR A 1 95 ? 1.579 -37.913 -18.952 1.00 53.47 95 THR A C 1
ATOM 736 O O . THR A 1 95 ? 2.697 -38.274 -19.310 1.00 53.47 95 THR A O 1
ATOM 739 N N . GLY A 1 96 ? 1.036 -38.320 -17.799 1.00 51.06 96 GLY A N 1
ATOM 740 C CA . GLY A 1 96 ? 1.593 -39.354 -16.941 1.00 51.06 96 GLY A CA 1
ATOM 741 C C . GLY A 1 96 ? 1.678 -40.685 -17.678 1.00 51.06 96 GLY A C 1
ATOM 742 O O . GLY A 1 96 ? 0.701 -41.170 -18.245 1.00 51.06 96 GLY A O 1
ATOM 743 N N . SER A 1 97 ? 2.857 -41.288 -17.644 1.00 42.28 97 SER A N 1
ATOM 744 C CA . SER A 1 97 ? 3.084 -42.645 -18.111 1.00 42.28 97 SER A CA 1
ATOM 745 C C . SER A 1 97 ? 2.405 -43.622 -17.150 1.00 42.28 97 SER A C 1
ATOM 747 O O . SER A 1 97 ? 2.928 -43.971 -16.092 1.00 42.28 97 SER A O 1
ATOM 749 N N . TYR A 1 98 ? 1.207 -44.063 -17.529 1.00 45.03 98 TYR A N 1
ATOM 750 C CA . TYR A 1 98 ? 0.582 -45.260 -16.985 1.00 45.03 98 TYR A CA 1
ATOM 751 C C . TYR A 1 98 ? 1.533 -46.436 -17.250 1.00 45.03 98 TYR A C 1
ATOM 753 O O . TYR A 1 98 ? 1.753 -46.815 -18.400 1.00 45.03 98 TYR A O 1
ATOM 761 N N . ARG A 1 99 ? 2.149 -46.993 -16.203 1.00 47.22 99 ARG A N 1
ATOM 762 C CA . ARG A 1 99 ? 2.801 -48.303 -16.302 1.00 47.22 99 ARG A CA 1
ATOM 763 C C . ARG A 1 99 ? 1.731 -49.367 -16.068 1.00 47.22 99 ARG A C 1
ATOM 765 O O . ARG A 1 99 ? 1.124 -49.342 -14.996 1.00 47.22 99 ARG A O 1
ATOM 772 N N . PRO A 1 100 ? 1.497 -50.303 -17.001 1.00 41.12 100 PRO A N 1
ATOM 773 C CA . PRO A 1 100 ? 0.703 -51.475 -16.683 1.00 41.12 100 PRO A CA 1
ATOM 774 C C . PRO A 1 100 ? 1.457 -52.269 -15.608 1.00 41.12 100 PRO A C 1
ATOM 776 O O . PRO A 1 100 ? 2.595 -52.687 -15.811 1.00 41.12 100 PRO A O 1
ATOM 779 N N . ARG A 1 101 ? 0.850 -52.415 -14.425 1.00 39.62 101 ARG A N 1
ATOM 780 C CA . ARG A 1 101 ? 1.242 -53.461 -13.478 1.00 39.62 101 ARG A CA 1
ATOM 781 C C . ARG A 1 101 ? 0.701 -54.764 -14.050 1.00 39.62 101 ARG A C 1
ATOM 783 O O . ARG A 1 101 ? -0.499 -55.006 -13.967 1.00 39.62 101 ARG A O 1
ATOM 790 N N . GLU A 1 102 ? 1.575 -55.561 -14.648 1.00 46.31 102 GLU A N 1
ATOM 791 C CA . GLU A 1 102 ? 1.313 -56.988 -14.785 1.00 46.31 102 GLU A CA 1
ATOM 792 C C . GLU A 1 102 ? 1.206 -57.589 -13.373 1.00 46.31 102 GLU A C 1
ATOM 794 O O . GLU A 1 102 ? 2.035 -57.330 -12.498 1.00 46.31 102 GLU A O 1
ATOM 799 N N . ASP A 1 103 ? 0.105 -58.309 -13.173 1.00 51.72 103 ASP A N 1
ATOM 800 C CA . ASP A 1 103 ? -0.169 -59.285 -12.122 1.00 51.72 103 ASP A CA 1
ATOM 801 C C . ASP A 1 103 ? -0.081 -58.846 -10.654 1.00 51.72 103 ASP A C 1
ATOM 803 O O . ASP A 1 103 ? 0.841 -59.185 -9.915 1.00 51.72 103 ASP A O 1
ATOM 807 N N . VAL A 1 104 ? -1.172 -58.240 -10.168 1.00 43.09 104 VAL A N 1
ATOM 808 C CA . VAL A 1 104 ? -1.662 -58.521 -8.809 1.00 43.09 104 VAL A CA 1
ATOM 809 C C . VAL A 1 104 ? -3.173 -58.744 -8.874 1.00 43.09 104 VAL A C 1
ATOM 811 O O . VAL A 1 104 ? -3.924 -57.892 -9.344 1.00 43.09 104 VAL A O 1
ATOM 814 N N . ALA A 1 105 ? -3.590 -59.929 -8.434 1.00 42.44 105 ALA A N 1
ATOM 815 C CA . ALA A 1 105 ? -4.942 -60.474 -8.494 1.00 42.44 105 ALA A CA 1
ATOM 816 C C . ALA A 1 105 ? -6.059 -59.499 -8.046 1.00 42.44 105 ALA A C 1
ATOM 818 O O . ALA A 1 105 ? -5.860 -58.706 -7.122 1.00 42.44 105 ALA A O 1
ATOM 819 N N . PRO A 1 106 ? -7.276 -59.595 -8.624 1.00 45.38 106 PRO A N 1
ATOM 820 C CA . PRO A 1 106 ? -8.394 -58.731 -8.277 1.00 45.38 106 PRO A CA 1
ATOM 821 C C . PRO A 1 106 ? -9.018 -59.207 -6.962 1.00 45.38 106 PRO A C 1
ATOM 823 O O . PRO A 1 106 ? -10.001 -59.945 -6.947 1.00 45.38 106 PRO A O 1
ATOM 826 N N . GLN A 1 107 ? -8.457 -58.794 -5.829 1.00 44.59 107 GLN A N 1
ATOM 827 C CA . GLN A 1 107 ? -9.136 -58.923 -4.544 1.00 44.59 107 GLN A CA 1
ATOM 828 C C . GLN A 1 107 ? -9.378 -57.552 -3.927 1.00 44.59 107 GLN A C 1
ATOM 830 O O . GLN A 1 107 ? -8.489 -56.920 -3.371 1.00 44.59 107 GLN A O 1
ATOM 835 N N . LYS A 1 108 ? -10.649 -57.148 -4.045 1.00 49.91 108 LYS A N 1
ATOM 836 C CA . LYS A 1 108 ? -11.408 -56.288 -3.132 1.00 49.91 108 LYS A CA 1
ATOM 837 C C . LYS A 1 108 ? -10.682 -55.033 -2.645 1.00 49.91 108 LYS A C 1
ATOM 839 O O . LYS A 1 108 ? -10.081 -55.026 -1.577 1.00 49.91 108 LYS A O 1
ATOM 844 N N . ILE A 1 109 ? -10.921 -53.922 -3.333 1.00 45.41 109 ILE A N 1
ATOM 845 C CA . ILE A 1 109 ? -10.857 -52.608 -2.692 1.00 45.41 109 ILE A CA 1
ATOM 846 C C . ILE A 1 109 ? -12.293 -52.092 -2.619 1.00 45.41 109 ILE A C 1
ATOM 848 O O . ILE A 1 109 ? -12.895 -51.724 -3.624 1.00 45.41 109 ILE A O 1
ATOM 852 N N . SER A 1 110 ? -12.861 -52.182 -1.416 1.00 46.03 110 SER A N 1
ATOM 853 C CA . SER A 1 110 ? -14.181 -51.663 -1.064 1.00 46.03 110 SER A CA 1
ATOM 854 C C . SER A 1 110 ? -14.168 -50.142 -1.173 1.00 46.03 110 SER A C 1
ATOM 856 O O . SER A 1 110 ? -13.389 -49.478 -0.492 1.00 46.03 110 SER A O 1
ATOM 858 N N . VAL A 1 111 ? -15.026 -49.598 -2.029 1.00 54.19 111 VAL A N 1
ATOM 859 C CA . VAL A 1 111 ? -15.217 -48.156 -2.195 1.00 54.19 111 VAL A CA 1
ATOM 860 C C . VAL A 1 111 ? -16.207 -47.656 -1.134 1.00 54.19 111 VAL A C 1
ATOM 862 O O . VAL A 1 111 ? -17.201 -48.317 -0.850 1.00 54.19 111 VAL A O 1
ATOM 865 N N . VAL A 1 112 ? -15.924 -46.452 -0.624 1.00 46.94 112 VAL A N 1
ATOM 866 C CA . VAL A 1 112 ? -16.713 -45.578 0.270 1.00 46.94 112 VAL A CA 1
ATOM 867 C C . VAL A 1 112 ? -16.627 -45.848 1.780 1.00 46.94 112 VAL A C 1
ATOM 869 O O . VAL A 1 112 ? -17.204 -46.792 2.307 1.00 46.94 112 VAL A O 1
ATOM 872 N N . ALA A 1 113 ? -16.032 -44.889 2.497 1.00 41.62 113 ALA A N 1
ATOM 873 C CA . ALA A 1 113 ? -16.411 -44.559 3.868 1.00 41.62 113 ALA A CA 1
ATOM 874 C C . ALA A 1 113 ? -16.678 -43.045 3.942 1.00 41.62 113 ALA A C 1
ATOM 876 O O . ALA A 1 113 ? -15.764 -42.238 4.092 1.00 41.62 113 ALA A O 1
ATOM 877 N N . THR A 1 114 ? -17.940 -42.648 3.769 1.00 55.72 114 THR A N 1
ATOM 878 C CA . THR A 1 114 ? -18.423 -41.307 4.114 1.00 55.72 114 THR A CA 1
ATOM 879 C C . THR A 1 114 ? -18.482 -41.196 5.631 1.00 55.72 114 THR A C 1
ATOM 881 O O . THR A 1 114 ? -19.205 -41.950 6.279 1.00 55.72 114 THR A O 1
ATOM 884 N N . GLN A 1 115 ? -17.729 -40.261 6.203 1.00 44.09 115 GLN A N 1
ATOM 885 C CA . GLN A 1 115 ? -17.775 -39.967 7.629 1.00 44.09 115 GLN A CA 1
ATOM 886 C C . GLN A 1 115 ? -19.009 -39.093 7.912 1.00 44.09 115 GLN A C 1
ATOM 888 O O . GLN A 1 115 ? -19.001 -37.889 7.676 1.00 44.09 115 GLN A O 1
ATOM 893 N N . SER A 1 116 ? -20.100 -39.704 8.370 1.00 48.19 116 SER A N 1
ATOM 894 C CA . SER A 1 116 ? -21.270 -38.996 8.894 1.00 48.19 116 SER A CA 1
ATOM 895 C C . SER A 1 116 ? -21.027 -38.630 10.360 1.00 48.19 116 SER A C 1
ATOM 897 O O . SER A 1 116 ? -21.046 -39.505 11.224 1.00 48.19 116 SER A O 1
ATOM 899 N N . ALA A 1 117 ? -20.796 -37.350 10.650 1.00 47.88 117 ALA A N 1
ATOM 900 C CA . ALA A 1 117 ? -20.816 -36.840 12.018 1.00 47.88 117 ALA A CA 1
ATOM 901 C C . ALA A 1 117 ? -22.276 -36.598 12.441 1.00 47.88 117 ALA A C 1
ATOM 903 O O . ALA A 1 117 ? -22.939 -35.704 11.919 1.00 47.88 117 ALA A O 1
ATOM 904 N N . HIS A 1 118 ? -22.788 -37.419 13.358 1.00 37.03 118 HIS A N 1
ATOM 905 C CA . HIS A 1 118 ? -24.010 -37.141 14.116 1.00 37.03 118 HIS A CA 1
ATOM 906 C C . HIS A 1 118 ? -23.621 -36.488 15.448 1.00 37.03 118 HIS A C 1
ATOM 908 O O . HIS A 1 118 ? -22.689 -36.946 16.109 1.00 37.03 118 HIS A O 1
ATOM 914 N N . GLY A 1 119 ? -24.300 -35.393 15.797 1.00 47.53 119 GLY A N 1
ATOM 915 C CA . GLY A 1 119 ? -24.156 -34.705 17.082 1.00 47.53 119 GLY A CA 1
ATOM 916 C C . GLY A 1 119 ? -24.876 -35.440 18.226 1.00 47.53 119 GLY A C 1
ATOM 917 O O . GLY A 1 119 ? -25.685 -36.325 17.948 1.00 47.53 119 GLY A O 1
ATOM 918 N N . PRO A 1 120 ? -24.567 -35.103 19.492 1.00 60.22 120 PRO A N 1
ATOM 919 C CA . PRO A 1 120 ? -25.065 -35.821 20.666 1.00 60.22 120 PRO A CA 1
ATOM 920 C C . PRO A 1 120 ? -26.451 -35.338 21.134 1.00 60.22 120 PRO A C 1
ATOM 922 O O . PRO A 1 120 ? -26.705 -34.132 21.139 1.00 60.22 120 PRO A O 1
ATOM 925 N N . GLU A 1 121 ? -27.292 -36.280 21.581 1.00 40.75 121 GLU A N 1
ATOM 926 C CA . GLU A 1 121 ? -28.311 -36.063 22.628 1.00 40.75 121 GLU A CA 1
ATOM 927 C C . GLU A 1 121 ? -27.773 -36.547 23.980 1.00 40.75 121 GLU A C 1
ATOM 929 O O . GLU A 1 121 ? -27.064 -37.583 23.990 1.00 40.75 121 GLU A O 1
#

Foldseek 3Di:
DFDDQQDWPVVLCVLQVQLVVLLVVLHDQWDDDPPDPDTHRDRDGNNRSCVVSVHDSVVSRVVSVVRRVVVVVVVPPDPPPPPDDDPPPPPPPDDDDDDDPPDDDDDDDDDDDDDDDDDDD

Sequence (121 aa):
MRIAAESRVKDILERYPSTGLVFIQAGPLYVNQPRELYARFPDLSVSELAQRNGADLAALLRRLEAVAEAEEAMREAPAAKTVGRSDYSLTLGYTGSYRPREDVAPQKISVVATQSAHGPE

Secondary structure (DSSP, 8-state):
----TTSBHHHHHHH-GGGHHHHHHH--SSB--TT-SS-B----BHHHHHHHHT--HHHHHHHHHHHHHHHHHHHHS-----------------S----------------------PPP-

Radius of gyration: 26.5 Å; chains: 1; bounding box: 48×72×51 Å